Protein AF-A0A355B6L8-F1 (afdb_monomer_lite)

Structure (mmCIF, N/CA/C/O backbone):
data_AF-A0A355B6L8-F1
#
_entry.id   AF-A0A355B6L8-F1
#
loop_
_atom_site.group_PDB
_atom_site.id
_atom_site.type_symbol
_atom_site.label_atom_id
_atom_site.label_alt_id
_atom_site.label_comp_id
_atom_site.label_asym_id
_atom_site.label_entity_id
_atom_site.label_seq_id
_atom_site.pdbx_PDB_ins_code
_atom_site.Cartn_x
_atom_site.Cartn_y
_atom_site.Cartn_z
_atom_site.occupancy
_atom_site.B_iso_or_equiv
_atom_site.auth_seq_id
_atom_site.auth_comp_id
_atom_site.auth_asym_id
_atom_site.auth_atom_id
_atom_site.pdbx_PDB_model_num
ATOM 1 N N . MET A 1 1 ? -14.979 8.279 0.064 1.00 76.88 1 MET A N 1
ATOM 2 C CA . MET A 1 1 ? -13.682 8.052 0.734 1.00 76.88 1 MET A CA 1
ATOM 3 C C . MET A 1 1 ? -12.668 8.997 0.118 1.00 76.88 1 MET A C 1
ATOM 5 O O . MET A 1 1 ? -12.758 9.207 -1.085 1.00 76.88 1 MET A O 1
ATOM 9 N N . PRO A 1 2 ? -11.795 9.639 0.906 1.00 93.19 2 PRO A N 1
ATOM 10 C CA . PRO A 1 2 ? -10.745 10.480 0.348 1.00 93.19 2 PRO A CA 1
ATOM 11 C C . PRO A 1 2 ? -9.697 9.612 -0.356 1.00 93.19 2 PRO A C 1
ATOM 13 O O . PRO A 1 2 ? -9.243 8.619 0.204 1.00 93.19 2 PRO A O 1
ATOM 16 N N . GLU A 1 3 ? -9.296 10.012 -1.557 1.00 95.88 3 GLU A N 1
ATOM 17 C CA . GLU A 1 3 ? -8.223 9.378 -2.323 1.00 95.88 3 GLU A CA 1
ATOM 18 C C . GLU A 1 3 ? -7.211 10.431 -2.777 1.00 95.88 3 GLU A C 1
ATOM 20 O O . GLU A 1 3 ? -7.545 11.607 -2.960 1.00 95.88 3 GLU A O 1
ATOM 25 N N . LYS A 1 4 ? -5.949 10.024 -2.941 1.00 96.38 4 LYS A N 1
ATOM 26 C CA . LYS A 1 4 ? -4.908 10.907 -3.463 1.00 96.38 4 LYS A CA 1
ATOM 27 C C . LYS A 1 4 ? -3.834 10.119 -4.197 1.00 96.38 4 LYS A C 1
ATOM 29 O O . LYS A 1 4 ? -3.157 9.285 -3.608 1.00 96.38 4 LYS A O 1
ATOM 34 N N . THR A 1 5 ? -3.619 10.468 -5.4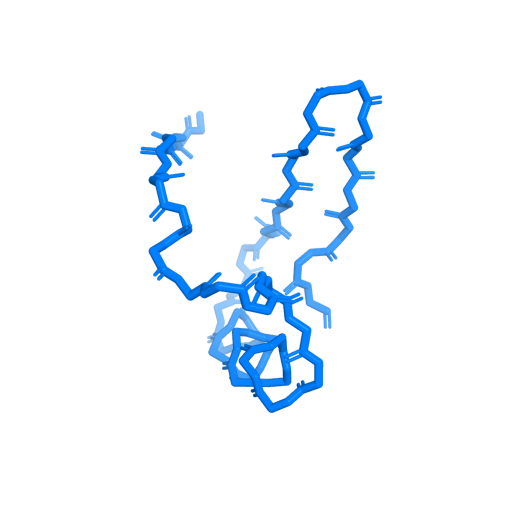63 1.00 96.62 5 THR A N 1
ATOM 35 C CA . THR A 1 5 ? -2.480 9.966 -6.240 1.00 96.62 5 THR A CA 1
ATOM 36 C C . THR A 1 5 ? -1.228 10.784 -5.926 1.00 96.62 5 THR A C 1
ATOM 38 O O . THR A 1 5 ? -1.276 12.016 -5.875 1.00 96.62 5 THR A O 1
ATOM 41 N N . VAL A 1 6 ? -0.099 10.104 -5.722 1.00 94.69 6 VAL A N 1
ATOM 42 C CA . VAL A 1 6 ? 1.208 10.725 -5.466 1.00 94.69 6 VAL A CA 1
ATOM 43 C C . VAL A 1 6 ? 2.285 10.103 -6.350 1.00 94.69 6 VAL A C 1
ATOM 45 O O . VAL A 1 6 ? 2.241 8.913 -6.653 1.00 94.69 6 VAL A O 1
ATOM 48 N N . ALA A 1 7 ? 3.268 10.908 -6.750 1.00 95.25 7 ALA A N 1
ATOM 49 C CA . ALA A 1 7 ? 4.457 10.414 -7.433 1.00 95.25 7 ALA A CA 1
ATOM 50 C C . ALA A 1 7 ? 5.490 9.941 -6.401 1.00 95.25 7 ALA A C 1
ATOM 52 O O . ALA A 1 7 ? 5.839 10.678 -5.475 1.00 95.25 7 ALA A O 1
ATOM 53 N N . ILE A 1 8 ? 5.991 8.714 -6.559 1.00 92.94 8 ILE A N 1
ATOM 54 C CA . ILE A 1 8 ? 7.108 8.216 -5.757 1.00 92.94 8 ILE A CA 1
ATOM 55 C C . ILE A 1 8 ? 8.403 8.706 -6.400 1.00 92.94 8 ILE A C 1
ATOM 57 O O . ILE A 1 8 ? 8.852 8.164 -7.403 1.00 92.94 8 ILE A O 1
ATOM 61 N N . ASN A 1 9 ? 9.002 9.733 -5.800 1.00 92.88 9 ASN A N 1
ATOM 62 C CA . ASN A 1 9 ? 10.262 10.313 -6.276 1.00 92.88 9 ASN A CA 1
ATOM 63 C C . ASN A 1 9 ? 11.500 9.545 -5.787 1.00 92.88 9 ASN A C 1
ATOM 65 O O . ASN A 1 9 ? 12.620 9.884 -6.155 1.00 92.88 9 ASN A O 1
ATOM 69 N N . ASN A 1 10 ? 11.319 8.544 -4.922 1.00 89.88 10 ASN A N 1
ATOM 70 C CA . ASN A 1 10 ? 12.406 7.656 -4.541 1.00 89.88 10 ASN A CA 1
ATOM 71 C C . ASN A 1 10 ? 12.722 6.731 -5.720 1.00 89.88 10 ASN A C 1
ATOM 73 O O . ASN A 1 10 ? 11.854 5.956 -6.118 1.00 89.88 10 ASN A O 1
ATOM 77 N N . GLU A 1 11 ? 13.955 6.768 -6.222 1.00 88.62 11 GLU A N 1
ATOM 78 C CA . GLU A 1 11 ? 14.412 5.918 -7.333 1.00 88.62 11 GLU A CA 1
ATOM 79 C C . GLU A 1 11 ? 14.217 4.428 -7.047 1.00 88.62 11 GLU A C 1
ATOM 81 O O . GLU A 1 11 ? 13.940 3.642 -7.949 1.00 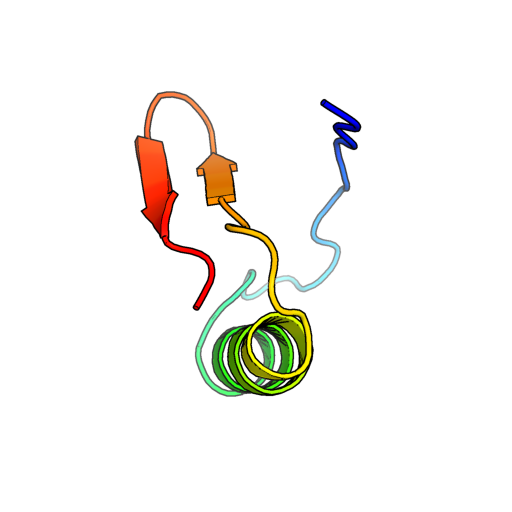88.62 11 GLU A O 1
ATOM 86 N N . LEU A 1 12 ? 14.305 4.043 -5.773 1.00 89.69 12 LEU A N 1
ATOM 87 C CA . LEU A 1 12 ? 14.106 2.665 -5.353 1.00 89.69 12 LEU A CA 1
ATOM 88 C C . LEU A 1 12 ? 12.629 2.294 -5.102 1.00 89.69 12 LEU A C 1
ATOM 90 O O . LEU A 1 12 ? 12.303 1.144 -4.818 1.00 89.69 12 LEU A O 1
ATOM 94 N N . GLY A 1 13 ? 11.718 3.263 -5.183 1.00 91.00 13 GLY A N 1
ATOM 95 C CA . GLY A 1 13 ? 10.292 3.068 -4.942 1.00 91.00 13 GLY A CA 1
ATOM 96 C C . GLY A 1 13 ? 9.893 3.050 -3.460 1.00 91.00 13 GLY A C 1
ATOM 97 O O . GLY A 1 13 ? 10.628 3.482 -2.565 1.00 91.00 13 GLY A O 1
ATOM 98 N N . LEU A 1 14 ? 8.679 2.567 -3.185 1.00 92.31 14 LEU A N 1
ATOM 99 C CA . LEU A 1 14 ? 8.140 2.422 -1.829 1.00 92.31 14 LEU A CA 1
ATOM 100 C C . LEU A 1 14 ? 8.538 1.057 -1.249 1.00 92.31 14 LEU A C 1
ATOM 102 O O . LEU A 1 14 ? 7.718 0.153 -1.142 1.00 92.31 14 LEU A O 1
ATOM 106 N N . HIS A 1 15 ? 9.812 0.888 -0.901 1.00 92.00 15 HIS A N 1
ATOM 107 C CA . HIS A 1 15 ? 10.328 -0.393 -0.414 1.00 92.00 15 HIS A CA 1
ATOM 108 C C . HIS A 1 15 ? 11.091 -0.272 0.914 1.00 92.00 15 HIS A C 1
ATOM 110 O O . HIS A 1 15 ? 11.530 0.821 1.301 1.00 92.00 15 HIS A O 1
ATOM 116 N N . ALA A 1 16 ? 11.323 -1.410 1.575 1.00 91.81 16 ALA A N 1
ATOM 117 C CA . ALA A 1 16 ? 12.143 -1.536 2.783 1.00 91.81 16 ALA A CA 1
ATOM 118 C C . ALA A 1 16 ? 11.784 -0.479 3.847 1.00 91.81 16 ALA A C 1
ATOM 120 O O . ALA A 1 16 ? 10.659 -0.448 4.343 1.00 91.81 16 ALA A O 1
ATOM 121 N N . ARG A 1 17 ? 12.715 0.427 4.176 1.00 93.62 17 ARG A N 1
ATOM 122 C CA . ARG A 1 17 ? 12.501 1.476 5.181 1.00 93.62 17 ARG A CA 1
ATOM 123 C C . ARG A 1 17 ? 11.313 2.385 4.848 1.00 93.62 17 ARG A C 1
ATOM 125 O O . ARG A 1 17 ? 10.581 2.734 5.765 1.00 93.62 17 ARG A O 1
ATOM 132 N N . ALA A 1 18 ? 11.120 2.781 3.589 1.00 92.75 18 ALA A N 1
ATOM 133 C CA . ALA A 1 18 ? 10.037 3.697 3.216 1.00 92.75 18 ALA A CA 1
ATOM 134 C C . ALA A 1 18 ? 8.658 3.046 3.413 1.00 92.75 18 ALA A C 1
ATOM 136 O O . ALA A 1 18 ? 7.774 3.660 4.006 1.00 92.75 18 ALA A O 1
ATOM 137 N N . ALA A 1 19 ? 8.521 1.778 3.014 1.00 94.56 19 ALA A N 1
ATOM 138 C CA . ALA A 1 19 ? 7.314 0.988 3.246 1.00 94.56 19 ALA A CA 1
ATOM 139 C C . ALA A 1 19 ? 7.045 0.785 4.748 1.00 94.56 19 ALA A C 1
ATOM 141 O O . ALA A 1 19 ? 5.945 1.048 5.219 1.00 9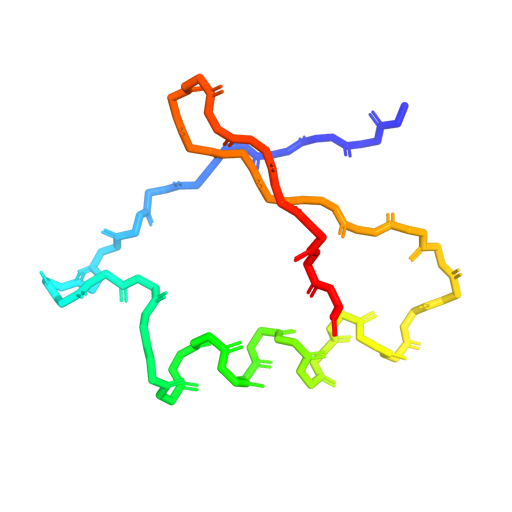4.56 19 ALA A O 1
ATOM 142 N N . ALA A 1 20 ? 8.066 0.422 5.533 1.00 96.00 20 ALA A N 1
ATOM 143 C CA . ALA A 1 20 ? 7.916 0.250 6.980 1.00 96.00 20 ALA A CA 1
ATOM 144 C C . ALA A 1 20 ? 7.508 1.552 7.694 1.00 96.00 20 ALA A C 1
ATOM 146 O O . ALA A 1 20 ? 6.713 1.535 8.631 1.00 96.00 20 ALA A O 1
ATOM 147 N N . GLN A 1 21 ? 8.039 2.699 7.256 1.00 96.12 21 GLN A N 1
ATOM 148 C CA . GLN A 1 21 ? 7.642 4.006 7.785 1.00 96.12 21 GLN A CA 1
ATOM 149 C C . GLN A 1 21 ? 6.193 4.351 7.431 1.00 96.12 21 GLN A C 1
ATOM 151 O O . GLN A 1 21 ? 5.492 4.883 8.287 1.00 96.12 21 GLN A O 1
ATOM 156 N N . PHE A 1 22 ? 5.752 4.028 6.213 1.00 95.88 22 PHE A N 1
ATOM 157 C CA . PHE A 1 22 ? 4.365 4.197 5.790 1.00 95.88 22 PHE A CA 1
ATOM 158 C C . PHE A 1 22 ? 3.414 3.367 6.664 1.00 95.88 22 PHE A C 1
ATOM 160 O O . PHE A 1 22 ? 2.532 3.941 7.297 1.00 95.88 22 PHE A O 1
ATOM 167 N N . VAL A 1 23 ? 3.673 2.062 6.801 1.00 97.00 23 VAL A N 1
ATOM 168 C CA . VAL A 1 23 ? 2.874 1.140 7.632 1.00 97.00 23 VAL A CA 1
ATOM 169 C C . VAL A 1 23 ? 2.825 1.586 9.103 1.00 97.00 23 VAL A C 1
ATOM 171 O O . VAL A 1 23 ? 1.784 1.602 9.757 1.00 97.00 23 VAL A O 1
ATOM 174 N N . ARG A 1 24 ? 3.958 2.045 9.647 1.00 97.81 24 ARG A N 1
ATOM 175 C CA . ARG A 1 24 ? 4.031 2.570 11.022 1.00 97.81 24 ARG A CA 1
ATOM 176 C C . ARG A 1 24 ? 3.138 3.795 11.249 1.00 97.81 24 ARG A C 1
ATOM 178 O O . ARG A 1 24 ? 2.728 4.050 12.379 1.00 97.81 24 ARG A O 1
ATOM 185 N N . VAL A 1 25 ? 2.909 4.602 10.218 1.00 97.69 25 VAL A N 1
ATOM 186 C CA . VAL A 1 25 ? 2.034 5.777 10.299 1.00 97.69 25 VAL A CA 1
ATOM 187 C C . VAL A 1 25 ? 0.582 5.381 10.041 1.00 97.69 25 VAL A C 1
ATOM 189 O O . VAL A 1 25 ? -0.290 5.824 10.780 1.00 97.69 25 VAL A O 1
ATOM 192 N N . SER A 1 26 ? 0.315 4.522 9.054 1.00 97.62 26 SER A N 1
ATOM 193 C CA . SER A 1 26 ? -1.043 4.073 8.718 1.00 97.62 26 SER A CA 1
ATOM 194 C C . SER A 1 26 ? -1.725 3.354 9.889 1.00 97.62 26 SER A C 1
ATOM 196 O O . SER A 1 26 ? -2.894 3.605 10.172 1.00 97.62 26 SER A O 1
ATOM 198 N N . THR A 1 27 ? -0.979 2.541 10.639 1.00 97.31 27 THR A N 1
ATOM 199 C CA . THR A 1 27 ? -1.464 1.811 11.827 1.00 97.31 27 THR A CA 1
ATOM 200 C C . THR A 1 27 ? -1.885 2.704 13.000 1.00 97.31 27 THR A C 1
ATOM 202 O O . THR A 1 27 ? -2.551 2.222 13.912 1.00 97.31 27 THR A O 1
ATOM 205 N N . GLN A 1 28 ? -1.554 4.000 12.989 1.00 98.12 28 GLN A N 1
ATOM 206 C CA . GLN A 1 28 ? -1.992 4.953 14.021 1.00 98.12 28 GLN A CA 1
ATOM 207 C C . GLN A 1 28 ? -3.427 5.449 13.806 1.00 98.12 28 GLN A C 1
ATOM 209 O O . GLN A 1 28 ? -3.991 6.083 14.696 1.00 98.12 28 GLN A O 1
ATOM 214 N N . PHE A 1 29 ? -4.013 5.185 12.637 1.00 97.12 29 PHE A N 1
ATOM 215 C CA . PHE A 1 29 ? -5.374 5.586 12.303 1.00 97.12 29 PHE A CA 1
ATOM 216 C C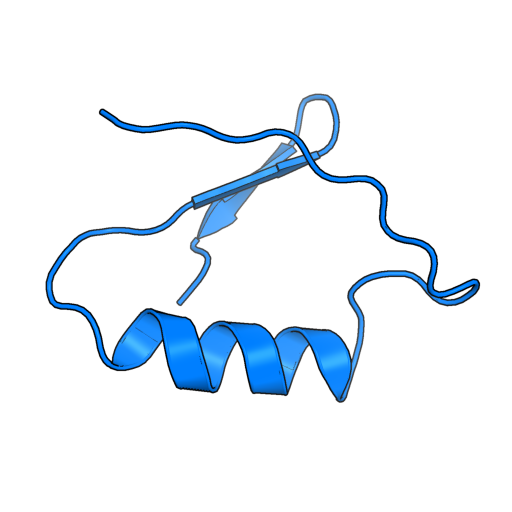 . PHE A 1 29 ? -6.327 4.393 12.399 1.00 97.12 29 PHE A C 1
ATOM 218 O O . PHE A 1 29 ? -5.998 3.275 11.999 1.00 97.12 29 PHE A O 1
ATOM 225 N N . GLU A 1 30 ? -7.542 4.637 12.890 1.00 97.12 30 GLU A N 1
ATOM 226 C CA . GLU A 1 30 ? -8.566 3.593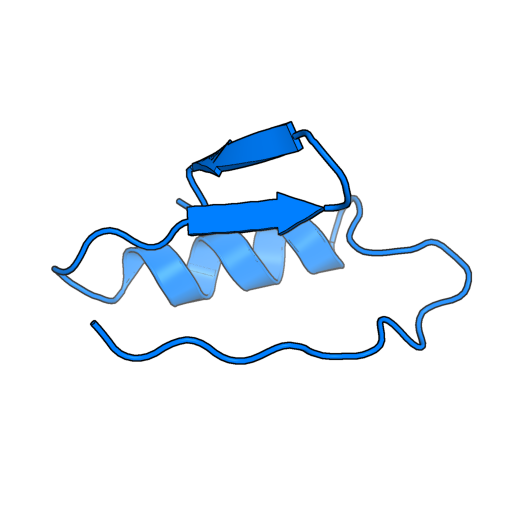 13.033 1.00 97.12 30 GLU A CA 1
ATOM 227 C C . GLU A 1 30 ? -9.173 3.163 11.688 1.00 97.12 30 GLU A C 1
ATOM 229 O O . GLU A 1 30 ? -9.645 2.039 11.566 1.00 97.12 30 GLU A O 1
ATOM 234 N N . CYS A 1 31 ? -9.128 4.014 10.657 1.00 96.19 31 CYS A N 1
ATOM 235 C CA . CYS A 1 31 ? -9.687 3.712 9.338 1.00 96.19 31 CYS A CA 1
ATOM 236 C C . CYS A 1 31 ? -8.808 2.764 8.518 1.00 96.19 31 CYS A C 1
ATOM 238 O O . CYS A 1 31 ? -7.586 2.772 8.657 1.00 96.19 31 CYS A O 1
ATOM 240 N N . ASP A 1 32 ? -9.418 2.002 7.615 1.00 96.50 32 ASP A N 1
ATOM 241 C CA . ASP A 1 32 ? -8.683 1.188 6.647 1.00 96.50 32 ASP A CA 1
ATOM 242 C C . ASP A 1 32 ? -7.975 2.081 5.622 1.00 96.50 32 ASP A C 1
ATOM 244 O O . ASP A 1 32 ? -8.520 3.088 5.157 1.00 96.50 32 ASP A O 1
ATOM 248 N N . ILE A 1 33 ? -6.732 1.728 5.297 1.00 97.00 33 ILE A N 1
ATOM 249 C CA . ILE A 1 33 ? -5.880 2.475 4.371 1.00 97.00 33 ILE A CA 1
ATOM 250 C C . ILE A 1 33 ? -5.364 1.480 3.343 1.00 97.00 33 ILE A C 1
ATOM 252 O O . ILE A 1 33 ? -4.700 0.519 3.710 1.00 97.00 33 ILE A O 1
ATOM 256 N N . PHE A 1 34 ? -5.627 1.744 2.067 1.00 97.12 34 PHE A N 1
ATOM 257 C CA . PHE A 1 34 ? -5.184 0.911 0.951 1.00 97.12 34 PHE A CA 1
ATOM 258 C C . PHE A 1 34 ? -4.198 1.673 0.069 1.00 97.12 34 PHE A C 1
ATOM 260 O O . PHE A 1 34 ? -4.241 2.904 -0.026 1.00 97.12 34 PHE A O 1
ATOM 267 N N . VAL A 1 35 ? -3.301 0.934 -0.580 1.00 96.31 35 VAL A N 1
ATOM 268 C CA . VAL A 1 35 ? -2.371 1.467 -1.578 1.00 96.31 35 VAL A CA 1
ATOM 269 C C . VAL A 1 35 ? -2.592 0.735 -2.890 1.00 96.31 35 VAL A C 1
ATOM 271 O O . VAL A 1 35 ? -2.453 -0.483 -2.961 1.00 96.31 35 VAL A O 1
ATOM 274 N N . SER A 1 36 ? -2.880 1.493 -3.943 1.00 96.12 36 SER A N 1
ATOM 275 C CA . SER A 1 36 ? -3.028 0.971 -5.298 1.00 96.12 36 SER A CA 1
ATOM 276 C C . SER A 1 36 ? -1.854 1.390 -6.182 1.00 96.12 36 SER A C 1
ATOM 278 O O . SER A 1 36 ? -1.495 2.571 -6.235 1.00 96.12 36 SER A O 1
ATOM 280 N N . TRP A 1 37 ? -1.295 0.451 -6.941 1.00 94.75 37 TRP A N 1
ATOM 281 C CA . TRP A 1 37 ? -0.360 0.731 -8.024 1.00 94.75 37 TRP A CA 1
ATOM 282 C C . TRP A 1 37 ? -0.727 -0.082 -9.261 1.00 94.75 37 TRP A C 1
ATOM 284 O O . TRP A 1 37 ? -0.649 -1.311 -9.259 1.00 94.75 37 TRP A O 1
ATOM 294 N N . ARG A 1 38 ? -1.093 0.626 -10.338 1.00 91.12 38 ARG A N 1
ATOM 295 C CA . ARG A 1 38 ? -1.667 0.026 -11.553 1.00 91.12 38 ARG A CA 1
ATOM 296 C C . ARG A 1 38 ? -2.911 -0.792 -11.186 1.00 91.12 38 ARG A C 1
ATOM 298 O O . ARG A 1 38 ? -3.833 -0.225 -10.616 1.00 91.12 38 ARG A O 1
ATOM 305 N N . ASP A 1 39 ? -2.901 -2.092 -11.463 1.00 94.88 39 ASP A N 1
ATOM 306 C CA . ASP A 1 39 ? -4.025 -3.005 -11.233 1.00 94.88 39 ASP A CA 1
ATOM 307 C C . ASP A 1 39 ? -3.902 -3.780 -9.909 1.00 94.88 39 ASP A C 1
ATOM 309 O O . ASP A 1 39 ? -4.635 -4.740 -9.678 1.00 94.88 39 ASP A O 1
ATOM 313 N N . ILE A 1 40 ? -2.942 -3.410 -9.053 1.00 95.81 40 ILE A N 1
ATOM 314 C CA . ILE A 1 40 ? -2.684 -4.079 -7.776 1.00 95.81 40 ILE A CA 1
ATOM 315 C C . ILE A 1 40 ? -3.071 -3.139 -6.642 1.00 95.81 40 ILE A C 1
ATOM 317 O O . ILE A 1 40 ? -2.521 -2.045 -6.528 1.00 95.81 40 ILE A O 1
ATOM 321 N N . GLU A 1 41 ? -3.969 -3.596 -5.778 1.00 96.38 41 GLU A N 1
ATOM 322 C CA . GLU A 1 41 ? -4.310 -2.952 -4.513 1.00 96.38 41 GLU A CA 1
ATOM 323 C C . GLU A 1 41 ? -3.852 -3.835 -3.353 1.00 96.38 41 GLU A C 1
ATOM 325 O O . GLU A 1 41 ? -3.974 -5.061 -3.400 1.00 96.38 41 GLU A O 1
ATOM 330 N N . VAL A 1 42 ? -3.287 -3.209 -2.324 1.00 96.31 42 VAL A N 1
ATOM 331 C CA . VAL A 1 42 ? -2.808 -3.884 -1.117 1.00 96.31 42 VAL A CA 1
ATOM 332 C C . VAL A 1 42 ? -3.244 -3.130 0.132 1.00 96.31 42 VAL A C 1
ATOM 334 O O . VAL A 1 42 ? -3.456 -1.914 0.095 1.00 96.31 42 VAL A O 1
ATOM 337 N N . ASP A 1 43 ? -3.337 -3.858 1.244 1.00 96.00 43 ASP A N 1
ATOM 338 C CA . ASP A 1 43 ? -3.471 -3.258 2.570 1.00 96.00 43 ASP A CA 1
ATOM 339 C C . ASP A 1 43 ? -2.241 -2.382 2.863 1.00 96.00 43 ASP A C 1
ATOM 341 O O . ASP A 1 43 ? -1.095 -2.764 2.605 1.00 96.00 43 ASP A O 1
ATOM 345 N N . GLY A 1 44 ? -2.496 -1.159 3.316 1.00 94.12 44 GLY A N 1
ATOM 346 C CA . GLY A 1 44 ? -1.486 -0.176 3.676 1.00 94.12 44 GLY A CA 1
ATOM 347 C C . GLY A 1 44 ? -1.053 -0.238 5.142 1.00 94.12 44 GLY A C 1
ATOM 348 O O . GLY A 1 44 ? -0.225 0.585 5.550 1.00 94.12 44 GLY A O 1
ATOM 349 N N . LYS A 1 45 ? -1.615 -1.147 5.937 1.00 93.69 45 LYS A N 1
ATOM 350 C CA . LYS A 1 45 ? -1.256 -1.456 7.326 1.00 93.69 45 LYS A CA 1
ATOM 351 C C . LYS A 1 45 ? -0.542 -2.806 7.422 1.00 93.69 45 LYS A C 1
ATOM 353 O O . LYS A 1 45 ? 0.204 -2.963 8.414 1.00 93.69 45 LYS A O 1
#

pLDDT: mean 94.47, std 3.56, range [76.88, 98.12]

Sequence (45 aa):
MPEKTVAINNELGLHARAAAQFVRVSTQFECDIFVSWRDIEVDGK

Radius of gyration: 10.94 Å; chains: 1; bounding box: 28×15×26 Å

Secondary structure (DSSP, 8-state):
----------TT-S-THHHH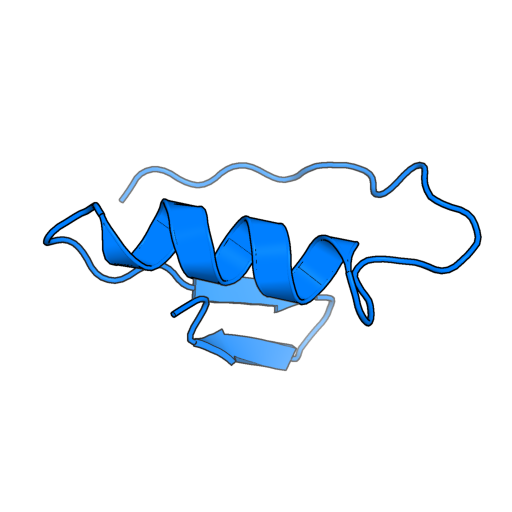HHHHHHTTSSS--EEEETTEEEE--

Foldseek 3Di:
DDDDDDDQPPPVGCDDPNLVVQLVVCVVDPDWDWDDDDPDIDTSD